Protein AF-A0A972V9A2-F1 (afdb_monomer)

Foldseek 3Di:
DQDKFKKKKKWFAWEDDPPDIDTDDPVPCRVRIDMDIDIDSALVRVLVVNQVVQVVVQGWTWIDMDTPDPDDDPRPPDNDTDTPCHPPRDPDPPPD

pLDDT: mean 82.13, std 13.36, range [35.53, 93.56]

Solvent-accessible surface area (backbone atoms only — not comparable to full-atom values): 5858 Å² total; per-residue (Å²): 129,76,63,76,40,45,32,39,39,34,38,31,48,26,48,64,60,89,95,44,76,50,71,54,80,62,80,95,38,68,88,74,37,55,69,44,82,43,77,26,60,45,71,66,58,41,51,53,53,51,47,53,51,42,63,71,65,21,51,29,21,34,48,47,79,42,75,70,50,98,59,87,60,89,90,59,89,69,79,73,90,41,75,40,39,61,90,64,52,48,78,75,77,71,87,123

Radius of gyration: 14.28 Å; Cα contacts (8 Å, |Δi|>4): 157; chains: 1; bounding box: 32×30×45 Å

Structure (mmCIF, N/CA/C/O backbone):
data_AF-A0A972V9A2-F1
#
_entry.id   AF-A0A972V9A2-F1
#
loop_
_atom_site.group_PDB
_atom_site.id
_atom_site.type_symbol
_atom_site.label_atom_id
_atom_site.label_alt_id
_atom_site.label_comp_id
_atom_site.label_asym_id
_atom_site.label_entity_id
_atom_site.label_seq_id
_atom_site.pdbx_PDB_ins_code
_atom_site.Cartn_x
_atom_site.Cartn_y
_atom_site.Cartn_z
_atom_site.occupancy
_atom_site.B_iso_or_equiv
_atom_site.auth_seq_id
_atom_site.auth_comp_id
_atom_site.auth_asym_id
_atom_site.auth_atom_id
_atom_site.pdbx_PDB_model_num
ATOM 1 N N . MET A 1 1 ? -13.793 9.189 21.486 1.00 50.34 1 MET A N 1
ATOM 2 C CA . MET A 1 1 ? -13.608 9.710 20.114 1.00 50.34 1 MET A CA 1
ATOM 3 C C . MET A 1 1 ? -12.298 9.155 19.580 1.00 50.34 1 MET A C 1
ATOM 5 O O . MET A 1 1 ? -11.309 9.264 20.301 1.00 50.34 1 MET A O 1
ATOM 9 N N . PRO A 1 2 ? -12.273 8.490 18.414 1.00 63.81 2 PRO A N 1
ATOM 10 C CA . PRO A 1 2 ? -11.020 8.003 17.853 1.00 63.81 2 PRO A CA 1
ATOM 11 C C . PRO A 1 2 ? -10.133 9.207 17.510 1.00 63.81 2 PRO A C 1
ATOM 13 O O . PRO A 1 2 ? -10.585 10.169 16.894 1.00 63.81 2 PRO A O 1
ATOM 16 N N . THR A 1 3 ? -8.896 9.200 17.999 1.00 76.44 3 THR A N 1
ATOM 17 C CA . THR A 1 3 ? -7.945 10.290 17.764 1.00 76.44 3 THR A CA 1
ATOM 18 C C . THR A 1 3 ? -7.360 10.132 16.367 1.00 76.44 3 THR A C 1
ATOM 20 O O . THR A 1 3 ? -6.872 9.050 16.047 1.00 76.44 3 THR A O 1
ATOM 23 N N . LEU A 1 4 ? -7.381 11.195 15.563 1.00 83.56 4 LEU A N 1
ATOM 24 C CA . LEU A 1 4 ? -6.668 11.231 14.286 1.00 83.56 4 LEU A CA 1
ATOM 25 C C . LEU A 1 4 ? -5.170 11.001 14.509 1.00 83.56 4 LEU A C 1
ATOM 27 O O . LEU A 1 4 ? -4.592 11.468 15.498 1.00 83.56 4 LEU A O 1
ATOM 31 N N . LYS A 1 5 ? -4.578 10.226 13.604 1.00 86.62 5 LYS A N 1
ATOM 32 C CA . LYS A 1 5 ? -3.165 9.857 13.595 1.00 86.62 5 LYS A CA 1
ATOM 33 C C . LYS A 1 5 ? -2.560 10.169 12.242 1.00 86.62 5 LYS A C 1
ATOM 35 O O . LYS A 1 5 ? -3.230 10.001 11.223 1.00 86.62 5 LYS A O 1
ATOM 40 N N . HIS A 1 6 ? -1.299 10.582 12.253 1.00 90.00 6 HIS A N 1
ATOM 41 C CA . HIS A 1 6 ? -0.576 10.965 11.046 1.00 90.00 6 HIS A CA 1
ATOM 42 C C . HIS A 1 6 ? 0.329 9.827 10.580 1.00 90.00 6 HIS A C 1
ATOM 44 O O . HIS A 1 6 ? 1.103 9.244 11.350 1.00 90.00 6 HIS A O 1
ATOM 50 N N . PHE A 1 7 ? 0.242 9.536 9.291 1.00 90.25 7 PHE A N 1
ATOM 51 C CA . PHE A 1 7 ? 1.005 8.506 8.614 1.00 90.25 7 PHE A CA 1
ATOM 52 C C . PHE A 1 7 ? 1.642 9.059 7.341 1.00 90.25 7 PHE A C 1
ATOM 54 O O . PHE A 1 7 ? 1.196 10.047 6.761 1.00 90.25 7 PHE A O 1
ATOM 61 N N . GLU A 1 8 ? 2.692 8.390 6.898 1.00 92.06 8 GLU A N 1
ATOM 62 C CA . GLU A 1 8 ? 3.306 8.565 5.591 1.00 92.06 8 GLU A CA 1
ATOM 63 C C . GLU A 1 8 ? 3.273 7.211 4.882 1.00 92.06 8 GLU A C 1
ATOM 65 O O . GLU A 1 8 ? 3.721 6.203 5.435 1.00 92.06 8 GLU A O 1
ATOM 70 N N . ALA A 1 9 ? 2.707 7.192 3.679 1.00 92.19 9 ALA A N 1
ATOM 71 C CA . ALA A 1 9 ? 2.716 6.054 2.777 1.00 92.19 9 ALA A CA 1
ATOM 72 C C . ALA A 1 9 ? 3.755 6.287 1.685 1.00 92.19 9 ALA A C 1
ATOM 74 O O . ALA A 1 9 ? 3.784 7.362 1.094 1.00 92.19 9 ALA A O 1
ATOM 75 N N . ALA A 1 10 ? 4.580 5.285 1.409 1.00 92.75 10 ALA A N 1
ATOM 76 C CA . ALA A 1 10 ? 5.558 5.282 0.330 1.00 92.75 10 ALA A CA 1
ATOM 77 C C . ALA A 1 10 ? 5.291 4.086 -0.587 1.00 92.75 10 ALA A C 1
ATOM 79 O O . ALA A 1 10 ? 5.201 2.960 -0.101 1.00 92.75 10 ALA A O 1
ATOM 80 N N . LEU A 1 11 ? 5.159 4.320 -1.891 1.00 93.44 11 LEU A N 1
ATOM 81 C CA . LEU A 1 11 ? 4.948 3.261 -2.878 1.00 93.44 11 LEU A CA 1
ATOM 82 C C . LEU A 1 11 ? 6.284 2.879 -3.509 1.00 93.44 11 LEU A C 1
ATOM 84 O O . LEU A 1 11 ? 6.877 3.666 -4.241 1.00 93.44 11 LEU A O 1
ATOM 88 N N . TYR A 1 12 ? 6.751 1.671 -3.225 1.00 92.25 12 TYR A N 1
ATOM 89 C CA . TYR A 1 12 ? 7.921 1.093 -3.877 1.00 92.25 12 TYR A CA 1
ATOM 90 C C . TYR A 1 12 ? 7.482 0.249 -5.071 1.00 92.25 12 TYR A C 1
ATOM 92 O O . TYR A 1 12 ? 6.485 -0.467 -4.946 1.00 92.25 12 TYR A O 1
ATOM 100 N N . PRO A 1 13 ? 8.199 0.282 -6.205 1.00 92.12 13 PRO A N 1
ATOM 101 C CA . PRO A 1 13 ? 7.928 -0.623 -7.313 1.00 92.12 13 PRO A CA 1
ATOM 102 C C . PRO A 1 13 ? 7.968 -2.075 -6.836 1.00 92.12 13 PRO A C 1
ATOM 104 O O . PRO A 1 13 ? 8.860 -2.469 -6.078 1.00 92.12 13 PRO A O 1
ATOM 107 N N . ALA A 1 14 ? 6.988 -2.870 -7.254 1.00 92.81 14 ALA A N 1
ATOM 108 C CA . ALA A 1 14 ? 6.920 -4.274 -6.878 1.00 92.81 14 ALA A CA 1
ATOM 109 C C . ALA A 1 14 ? 6.445 -5.138 -8.040 1.00 92.81 14 ALA A C 1
ATOM 111 O O . ALA A 1 14 ? 5.533 -4.754 -8.754 1.00 92.81 14 ALA A O 1
ATOM 112 N N . ALA A 1 15 ? 7.011 -6.326 -8.204 1.00 90.06 15 ALA A N 1
ATOM 113 C CA . ALA A 1 15 ? 6.617 -7.269 -9.245 1.00 90.06 15 ALA A CA 1
ATOM 114 C C . ALA A 1 15 ? 6.281 -8.627 -8.630 1.00 90.06 15 ALA A C 1
ATOM 116 O O . ALA A 1 15 ? 6.950 -9.075 -7.697 1.00 90.06 15 ALA A O 1
ATOM 117 N N . ARG A 1 16 ? 5.257 -9.302 -9.162 1.00 88.38 16 ARG A N 1
ATOM 118 C CA . ARG A 1 16 ? 4.950 -10.689 -8.801 1.00 88.38 16 ARG A CA 1
ATOM 119 C C . ARG A 1 16 ? 5.580 -11.638 -9.817 1.00 88.38 16 ARG A C 1
ATOM 121 O O . ARG A 1 16 ? 5.356 -1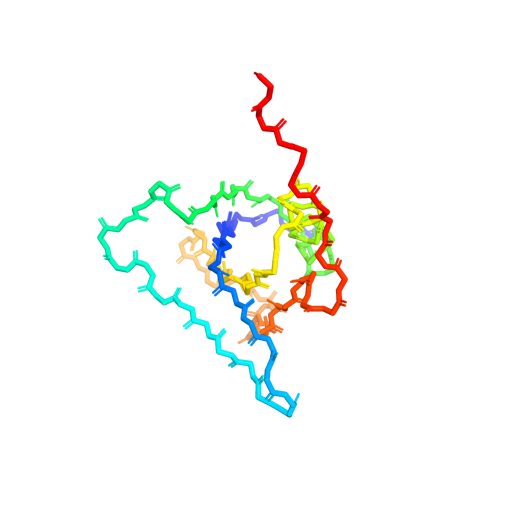1.507 -11.015 1.00 88.38 16 ARG A O 1
ATOM 128 N N . SER A 1 17 ? 6.327 -12.618 -9.321 1.00 87.19 17 SER A N 1
ATOM 129 C CA . SER A 1 17 ? 6.877 -13.724 -10.104 1.00 87.19 17 SER A CA 1
ATOM 130 C C . SER A 1 17 ? 6.441 -15.039 -9.462 1.00 87.19 17 SER A C 1
ATOM 132 O O . SER A 1 17 ? 6.985 -15.473 -8.443 1.00 87.19 17 SER A O 1
ATOM 134 N N . GLY A 1 18 ? 5.382 -15.640 -10.011 1.00 85.62 18 GLY A N 1
ATOM 135 C CA . GLY A 1 18 ? 4.736 -16.810 -9.417 1.00 85.62 18 GLY A CA 1
ATOM 136 C C . GLY A 1 18 ? 4.238 -16.527 -7.994 1.00 85.62 18 GLY A C 1
ATOM 137 O O . GLY A 1 18 ? 3.413 -15.640 -7.786 1.00 85.62 18 GLY A O 1
ATOM 138 N N . ALA A 1 19 ? 4.752 -17.278 -7.017 1.00 86.88 19 ALA A N 1
ATOM 139 C CA . ALA A 1 19 ? 4.398 -17.142 -5.600 1.00 86.88 19 ALA A CA 1
ATOM 140 C C . ALA A 1 19 ? 5.169 -16.030 -4.859 1.00 86.88 19 ALA A C 1
ATOM 142 O O . ALA A 1 19 ? 4.901 -15.782 -3.685 1.00 86.88 19 ALA A O 1
ATOM 143 N N . PHE A 1 20 ? 6.128 -15.372 -5.514 1.00 87.69 20 PHE A N 1
ATOM 144 C CA . PHE A 1 20 ? 7.007 -14.390 -4.883 1.00 87.69 20 PHE A CA 1
ATOM 145 C C . PHE A 1 20 ? 6.650 -12.967 -5.306 1.00 87.69 20 PHE A C 1
ATOM 147 O O . PHE A 1 20 ? 6.280 -12.723 -6.456 1.00 87.69 20 PHE A O 1
ATOM 154 N N . VAL A 1 21 ? 6.804 -12.020 -4.380 1.00 89.56 21 VAL A N 1
ATOM 155 C CA . VAL A 1 21 ? 6.740 -10.584 -4.665 1.00 89.56 21 VAL A CA 1
ATOM 156 C C . VAL A 1 21 ? 8.121 -9.988 -4.430 1.00 89.56 21 VAL A C 1
ATOM 158 O O . VAL A 1 21 ? 8.669 -10.085 -3.333 1.00 89.56 21 VAL A O 1
ATOM 161 N N . THR A 1 22 ? 8.687 -9.383 -5.466 1.00 90.38 22 THR A N 1
ATOM 162 C CA . THR A 1 22 ? 9.946 -8.641 -5.394 1.00 90.38 22 THR A CA 1
ATOM 163 C C . THR A 1 22 ? 9.624 -7.166 -5.245 1.00 90.38 22 THR A C 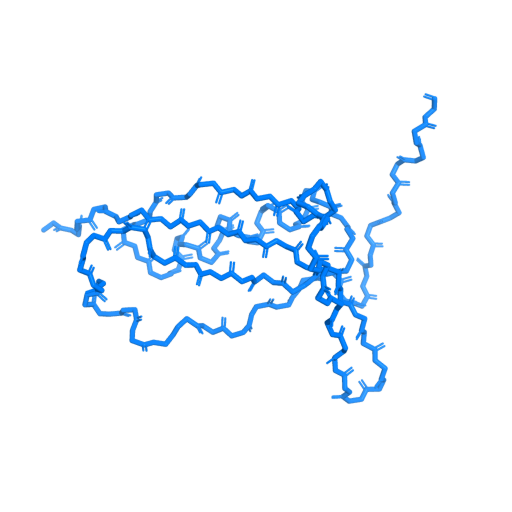1
ATOM 165 O O . THR A 1 22 ? 8.820 -6.640 -6.007 1.00 90.38 22 THR A O 1
ATOM 168 N N . VAL A 1 23 ? 10.248 -6.503 -4.274 1.00 91.69 23 VAL A N 1
ATOM 169 C CA . VAL A 1 23 ? 10.120 -5.059 -4.053 1.00 91.69 23 VAL A CA 1
ATOM 170 C C . VAL A 1 23 ? 11.459 -4.410 -4.359 1.00 91.69 23 VAL A C 1
ATOM 172 O O . VAL A 1 23 ? 12.487 -4.827 -3.822 1.00 91.69 23 VAL A O 1
ATOM 175 N N . GLU A 1 24 ? 11.458 -3.391 -5.211 1.00 89.62 24 GLU A N 1
ATOM 176 C CA . GLU A 1 24 ? 12.661 -2.622 -5.508 1.00 89.62 24 GLU A CA 1
ATOM 177 C C . GLU A 1 24 ? 12.852 -1.517 -4.472 1.00 89.62 24 GLU A C 1
ATOM 179 O O . GLU A 1 24 ? 12.058 -0.584 -4.358 1.00 89.62 24 GLU A O 1
ATOM 184 N N . LEU A 1 25 ? 13.945 -1.602 -3.714 1.00 85.12 25 LEU A N 1
ATOM 185 C CA . LEU A 1 25 ? 14.328 -0.566 -2.763 1.00 85.12 25 LEU A CA 1
ATOM 186 C C . LEU A 1 25 ? 15.093 0.539 -3.497 1.00 85.12 25 LEU A C 1
ATOM 188 O O . LEU A 1 25 ? 16.296 0.436 -3.729 1.00 85.12 25 LEU A O 1
ATOM 192 N N . CYS A 1 26 ? 14.397 1.619 -3.852 1.00 82.62 26 CYS A N 1
ATOM 193 C CA . CYS A 1 26 ? 14.968 2.783 -4.539 1.00 82.62 26 CYS A CA 1
ATOM 194 C C . CYS A 1 26 ? 15.794 3.683 -3.590 1.00 82.62 26 CYS A C 1
ATOM 196 O O . CYS A 1 26 ? 15.497 4.867 -3.399 1.00 82.62 26 CYS A O 1
ATOM 198 N N . ILE A 1 27 ? 16.827 3.125 -2.952 1.00 79.56 27 ILE A N 1
ATOM 199 C CA . ILE A 1 27 ? 17.690 3.844 -2.004 1.00 79.56 27 ILE A CA 1
ATOM 200 C C . ILE A 1 27 ? 18.376 5.016 -2.724 1.00 79.56 27 ILE A C 1
ATOM 202 O O . ILE A 1 27 ? 19.019 4.838 -3.754 1.00 79.56 27 ILE A O 1
ATOM 206 N N . GLY A 1 28 ? 18.226 6.230 -2.184 1.00 79.75 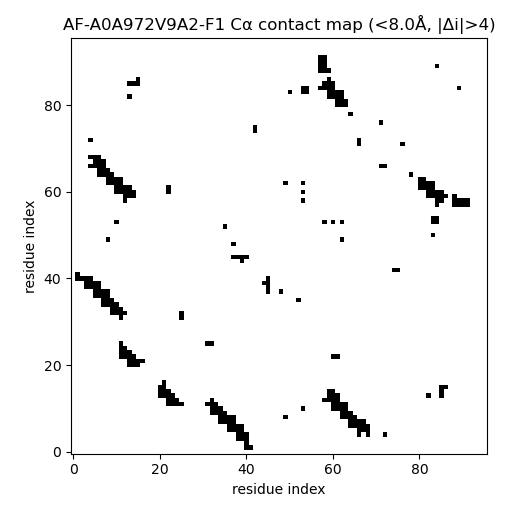28 GLY A N 1
ATOM 207 C CA . GLY A 1 28 ? 18.801 7.450 -2.766 1.00 79.75 28 GLY A CA 1
ATOM 208 C C . GLY A 1 28 ? 18.037 8.024 -3.966 1.00 79.75 28 GLY A C 1
ATOM 209 O O . GLY A 1 28 ? 18.490 9.008 -4.541 1.00 79.75 28 GLY A O 1
ATOM 210 N N . GLN A 1 29 ? 16.878 7.462 -4.332 1.00 82.94 29 GLN A N 1
ATOM 211 C CA . GLN A 1 29 ? 16.036 7.942 -5.437 1.00 82.94 29 GLN A CA 1
ATOM 212 C C . GLN A 1 29 ? 14.628 8.302 -4.926 1.00 82.94 29 GLN A C 1
ATOM 214 O O . GLN A 1 29 ? 13.666 7.588 -5.214 1.00 82.94 29 GLN A O 1
ATOM 219 N N . PRO A 1 30 ? 14.480 9.394 -4.146 1.00 76.94 30 PRO A N 1
ATOM 220 C CA . PRO A 1 30 ? 13.199 9.763 -3.540 1.00 76.94 30 PRO A CA 1
ATOM 221 C C . PRO A 1 30 ? 12.114 10.088 -4.575 1.00 76.94 30 PRO A C 1
ATOM 223 O O . PRO A 1 30 ? 10.942 9.884 -4.292 1.00 76.94 30 PRO A O 1
ATOM 226 N N . GLU A 1 31 ? 12.496 10.538 -5.771 1.00 81.25 31 GLU A N 1
ATOM 227 C CA . GLU A 1 31 ? 11.569 10.875 -6.860 1.00 81.25 31 GLU A CA 1
ATOM 228 C C . GLU A 1 31 ? 10.868 9.648 -7.456 1.00 81.25 31 GLU A C 1
ATOM 230 O O . GLU A 1 31 ? 9.755 9.759 -7.960 1.00 81.25 31 GLU A O 1
ATOM 235 N N . LYS A 1 32 ? 11.488 8.464 -7.363 1.00 80.69 32 LYS A N 1
ATOM 236 C CA . LYS A 1 32 ? 10.901 7.204 -7.845 1.00 80.69 32 LYS A CA 1
ATOM 237 C C . LYS A 1 32 ? 9.949 6.549 -6.851 1.00 80.69 32 LYS A C 1
ATOM 239 O O . LYS A 1 32 ? 9.340 5.537 -7.177 1.00 80.69 32 LYS A O 1
ATOM 244 N N . VAL A 1 33 ? 9.853 7.091 -5.639 1.00 88.38 33 VAL A N 1
ATOM 245 C CA . VAL A 1 33 ? 9.027 6.544 -4.565 1.00 88.38 33 VAL A CA 1
ATOM 246 C C . VAL A 1 33 ? 7.939 7.568 -4.266 1.00 88.38 33 VAL A C 1
ATOM 248 O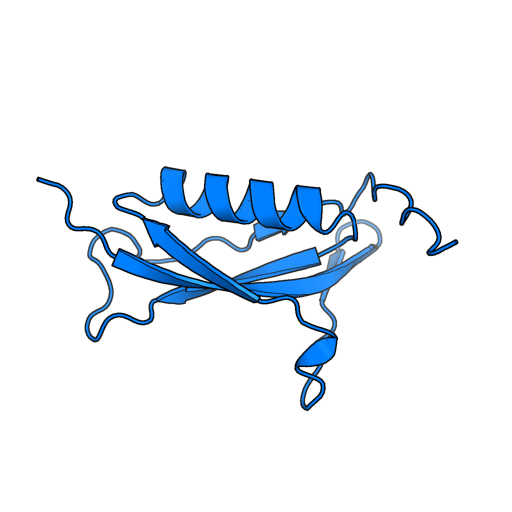 O . VAL A 1 33 ? 8.172 8.468 -3.456 1.00 88.38 33 VAL A O 1
ATOM 251 N N . PRO A 1 34 ? 6.759 7.475 -4.905 1.00 91.62 34 PRO A N 1
ATOM 252 C CA . PRO A 1 34 ? 5.629 8.329 -4.582 1.00 91.62 34 PRO A CA 1
ATOM 253 C C . PRO A 1 34 ? 5.302 8.249 -3.094 1.00 91.62 34 PRO A C 1
ATOM 255 O O . PRO A 1 34 ? 5.215 7.158 -2.522 1.00 91.62 34 PRO A O 1
ATOM 258 N N . ARG A 1 35 ? 5.099 9.410 -2.467 1.00 92.75 35 ARG A N 1
ATOM 259 C CA . ARG A 1 35 ? 4.763 9.509 -1.046 1.00 92.75 35 ARG A CA 1
ATOM 260 C C . ARG A 1 35 ? 3.486 10.290 -0.829 1.00 92.75 35 ARG A C 1
ATOM 262 O O . ARG A 1 35 ? 3.255 11.300 -1.488 1.00 92.75 35 ARG A O 1
ATOM 269 N N . LEU A 1 36 ? 2.707 9.857 0.151 1.00 93.31 36 LEU A N 1
ATOM 270 C CA . LEU A 1 36 ? 1.485 10.524 0.569 1.00 93.31 36 LEU A CA 1
ATOM 271 C C . LEU A 1 36 ? 1.454 10.647 2.091 1.00 93.31 36 LEU A C 1
ATOM 273 O O . LEU A 1 36 ? 1.673 9.671 2.806 1.00 93.31 36 LEU A O 1
ATOM 277 N N . LYS A 1 37 ? 1.159 11.849 2.589 1.00 93.56 37 LYS A N 1
ATOM 278 C CA . LYS A 1 37 ? 0.828 12.064 4.001 1.00 93.56 37 LYS A CA 1
ATOM 279 C C . LYS A 1 37 ? -0.654 11.776 4.200 1.00 93.56 37 LYS A C 1
ATOM 281 O O . LYS A 1 37 ? -1.477 12.282 3.445 1.00 93.56 37 LYS A O 1
ATOM 286 N N . ILE A 1 38 ? -0.969 10.963 5.198 1.00 92.25 38 ILE A N 1
ATOM 287 C CA . ILE A 1 38 ? -2.310 10.446 5.450 1.00 92.25 38 ILE A CA 1
ATOM 288 C C . ILE A 1 38 ? -2.692 10.741 6.893 1.00 92.25 38 ILE A C 1
ATOM 290 O O . ILE A 1 38 ? -1.905 10.516 7.811 1.00 92.25 38 ILE A O 1
ATOM 294 N N . GLU A 1 39 ? -3.927 11.183 7.091 1.00 91.81 39 GLU A N 1
ATOM 295 C CA . GLU A 1 39 ? -4.543 11.264 8.407 1.00 91.81 39 GLU A CA 1
ATOM 296 C C . GLU A 1 39 ? -5.639 10.208 8.510 1.00 91.81 39 GLU A C 1
ATOM 298 O O . GLU A 1 39 ? -6.541 10.132 7.673 1.00 91.81 39 GLU A O 1
ATOM 303 N N . ALA A 1 40 ? -5.552 9.354 9.526 1.00 88.19 40 ALA A N 1
ATOM 304 C CA . ALA A 1 40 ? -6.508 8.273 9.717 1.00 88.19 40 ALA A CA 1
ATOM 305 C C . ALA A 1 40 ? -6.831 8.073 11.196 1.00 88.19 40 ALA A C 1
ATOM 307 O O . ALA A 1 40 ? -5.958 8.099 12.062 1.00 88.19 40 ALA A O 1
ATOM 308 N N . ALA A 1 41 ? -8.111 7.847 11.485 1.00 86.38 41 ALA A N 1
ATOM 309 C CA . ALA A 1 41 ? -8.596 7.527 12.826 1.00 86.38 41 ALA A CA 1
ATOM 310 C C . ALA A 1 41 ? -8.636 6.006 13.090 1.00 86.38 41 ALA A C 1
ATOM 312 O O . ALA A 1 41 ? -8.695 5.575 14.241 1.00 86.38 41 ALA A O 1
ATOM 313 N N . THR A 1 42 ? -8.614 5.188 12.030 1.00 86.25 42 THR A N 1
ATOM 314 C CA . THR A 1 42 ? -8.698 3.720 12.074 1.00 86.25 42 THR A CA 1
ATOM 315 C C . THR A 1 42 ? -7.765 3.084 11.042 1.00 86.25 42 THR A C 1
ATOM 317 O O . THR A 1 42 ? -7.381 3.725 10.064 1.00 86.25 42 THR A O 1
ATOM 320 N N . LEU A 1 43 ? -7.413 1.807 11.243 1.00 85.44 43 LEU A N 1
ATOM 321 C CA . LEU A 1 43 ? -6.598 1.049 10.287 1.00 85.44 43 LEU A CA 1
ATOM 322 C C . LEU A 1 43 ? -7.293 0.907 8.926 1.00 85.44 43 LEU A C 1
ATOM 324 O O . LEU A 1 43 ? -6.643 1.081 7.905 1.00 85.44 43 LEU A O 1
ATOM 328 N N . GLY A 1 44 ? -8.606 0.651 8.911 1.00 87.56 44 GLY A N 1
ATOM 329 C CA . GLY A 1 44 ? -9.380 0.554 7.667 1.00 87.56 44 GLY A CA 1
ATOM 330 C C . GLY A 1 44 ? -9.299 1.837 6.841 1.00 87.56 44 GLY A C 1
ATOM 331 O O . GLY A 1 44 ? -8.888 1.795 5.689 1.00 87.56 44 GLY A O 1
ATOM 332 N N . GLY A 1 45 ? -9.537 2.994 7.470 1.00 88.44 45 GLY A N 1
ATOM 333 C CA . GLY A 1 45 ? -9.441 4.285 6.782 1.00 88.44 45 GLY A CA 1
ATOM 334 C C . GLY A 1 45 ? -8.025 4.638 6.311 1.00 88.44 45 GLY A C 1
ATOM 335 O O . GLY A 1 45 ? -7.877 5.365 5.332 1.00 88.44 45 GLY A O 1
ATOM 336 N N . LEU A 1 46 ? -6.983 4.123 6.977 1.00 89.88 46 LEU A N 1
ATOM 337 C CA . LEU A 1 46 ? -5.605 4.226 6.490 1.00 89.88 46 LEU A CA 1
ATOM 338 C C . LEU A 1 46 ? -5.422 3.381 5.222 1.00 89.88 46 LEU A C 1
ATOM 340 O O . LEU A 1 46 ? -4.944 3.894 4.216 1.00 89.88 46 LEU A O 1
ATOM 344 N N . VAL A 1 47 ? -5.825 2.109 5.256 1.00 90.69 47 VAL A N 1
ATOM 345 C CA . VAL A 1 47 ? -5.690 1.183 4.120 1.00 90.69 47 VAL A CA 1
ATOM 346 C C . VAL A 1 47 ? -6.475 1.677 2.902 1.00 90.69 47 VAL A C 1
ATOM 348 O O . VAL A 1 47 ? -5.932 1.655 1.801 1.00 90.69 47 VAL A O 1
ATOM 351 N N . ASP A 1 48 ? -7.689 2.198 3.082 1.00 92.38 48 ASP A N 1
ATOM 352 C CA . ASP A 1 48 ? -8.514 2.716 1.981 1.00 92.38 48 ASP A CA 1
ATOM 353 C C . ASP A 1 48 ? -7.867 3.923 1.277 1.00 92.38 48 ASP A C 1
ATOM 355 O O . ASP A 1 48 ? -7.867 4.014 0.044 1.00 92.38 48 ASP A O 1
ATOM 359 N N . GLN A 1 49 ? -7.249 4.831 2.041 1.00 93.12 49 GLN A N 1
ATOM 360 C CA . GLN A 1 49 ? -6.523 5.976 1.478 1.00 93.12 49 GLN A CA 1
ATOM 361 C C . GLN A 1 49 ? -5.261 5.537 0.727 1.00 93.12 49 GLN A C 1
ATOM 363 O O . GLN A 1 49 ? -4.973 6.044 -0.357 1.00 93.12 49 GLN A O 1
ATOM 368 N N . VAL A 1 50 ? -4.531 4.556 1.263 1.00 92.88 50 VAL A N 1
ATOM 369 C CA . VAL A 1 50 ? -3.340 3.986 0.612 1.00 92.88 50 VAL A CA 1
ATOM 370 C C . VAL A 1 50 ? -3.716 3.245 -0.667 1.00 92.88 50 VAL A C 1
ATOM 372 O O . VAL A 1 50 ? -3.029 3.383 -1.676 1.00 92.88 50 VAL A O 1
ATOM 375 N N . LYS A 1 51 ? -4.822 2.498 -0.652 1.00 92.00 51 LYS A N 1
ATOM 376 C CA . LYS A 1 51 ? -5.362 1.825 -1.833 1.00 92.00 51 LYS A CA 1
ATOM 377 C C . LYS A 1 51 ? -5.725 2.835 -2.916 1.00 92.00 51 LYS A C 1
ATOM 379 O O . LYS A 1 51 ? -5.275 2.686 -4.045 1.00 92.00 51 LYS A O 1
ATOM 384 N N . THR A 1 52 ? -6.453 3.894 -2.562 1.00 93.06 52 THR A N 1
ATOM 385 C CA . THR A 1 52 ? -6.798 4.979 -3.498 1.00 93.06 52 THR A CA 1
ATOM 386 C C . THR A 1 52 ? -5.540 5.614 -4.100 1.00 93.06 52 THR A C 1
ATOM 388 O O . THR A 1 52 ? -5.471 5.850 -5.306 1.00 93.06 52 THR A O 1
ATOM 391 N N . PHE A 1 53 ? -4.509 5.839 -3.280 1.00 93.44 53 PHE A N 1
ATOM 392 C CA . PHE A 1 53 ? -3.224 6.365 -3.735 1.00 93.44 53 PHE A CA 1
ATOM 393 C C . PHE A 1 53 ? -2.509 5.419 -4.711 1.00 93.44 53 PHE A C 1
ATOM 395 O O . PHE A 1 53 ? -2.037 5.854 -5.762 1.00 93.44 53 PHE A O 1
ATOM 402 N N . ALA A 1 54 ? -2.470 4.122 -4.406 1.00 91.69 54 ALA A N 1
ATOM 403 C CA . ALA A 1 54 ? -1.862 3.119 -5.272 1.00 91.69 54 ALA A CA 1
ATOM 404 C C . ALA A 1 54 ? -2.639 2.919 -6.585 1.00 91.69 54 ALA A C 1
ATOM 406 O O . ALA A 1 54 ? -2.036 2.785 -7.649 1.00 91.69 54 ALA A O 1
ATOM 407 N N . GLU A 1 55 ? -3.971 2.942 -6.550 1.00 90.19 55 GLU A N 1
ATOM 408 C CA . GLU A 1 55 ? -4.818 2.863 -7.747 1.00 90.19 55 GLU A CA 1
ATOM 409 C C . GLU A 1 55 ? -4.644 4.078 -8.668 1.00 90.19 55 GLU A C 1
ATOM 411 O O . GLU A 1 55 ? -4.683 3.929 -9.893 1.00 90.19 55 GLU A O 1
ATOM 416 N N . ALA A 1 56 ? -4.429 5.266 -8.091 1.00 89.88 56 ALA A N 1
ATOM 417 C CA . ALA A 1 56 ? -4.098 6.478 -8.837 1.00 89.88 56 ALA A CA 1
ATOM 418 C C . ALA A 1 56 ? -2.685 6.415 -9.439 1.00 89.88 56 ALA A C 1
ATOM 420 O O . ALA A 1 56 ? -2.483 6.868 -10.563 1.00 89.88 56 ALA A O 1
ATOM 421 N N . HIS A 1 57 ? -1.725 5.816 -8.725 1.00 89.06 57 HIS A N 1
ATOM 422 C CA . HIS A 1 57 ? -0.376 5.570 -9.240 1.00 89.06 57 HIS A CA 1
ATOM 423 C C . HIS A 1 57 ? -0.375 4.587 -10.424 1.00 89.06 57 HIS A C 1
ATOM 425 O O . HIS A 1 57 ? 0.418 4.726 -11.352 1.00 89.06 57 HIS A O 1
ATOM 431 N N . GLY A 1 58 ? -1.265 3.589 -10.408 1.00 85.69 58 GLY A N 1
ATOM 432 C CA . GLY A 1 58 ? -1.523 2.677 -11.527 1.00 85.69 58 GLY A CA 1
ATOM 433 C C . GLY A 1 58 ? -0.439 1.626 -11.796 1.00 85.69 58 GLY A C 1
ATOM 434 O O . GLY A 1 58 ? -0.733 0.615 -12.433 1.00 85.69 58 GLY A O 1
ATOM 435 N N . GLN A 1 59 ? 0.780 1.807 -11.279 1.00 88.75 59 GLN A N 1
ATOM 436 C CA . GLN A 1 59 ? 1.864 0.834 -11.417 1.00 88.75 59 GLN A CA 1
ATOM 437 C C . GLN A 1 59 ? 1.863 -0.211 -10.286 1.00 88.75 59 GLN A C 1
ATOM 439 O O . GLN A 1 59 ? 1.384 0.082 -9.180 1.00 88.75 59 GLN A O 1
ATOM 444 N N . PRO A 1 60 ? 2.426 -1.409 -10.535 1.00 91.25 60 PRO A N 1
ATOM 445 C CA . PRO A 1 60 ? 2.653 -2.434 -9.523 1.00 91.25 60 PRO A CA 1
ATOM 446 C C . PRO A 1 60 ? 3.512 -1.899 -8.375 1.00 91.25 60 PRO A C 1
ATOM 448 O O . PRO A 1 60 ? 4.629 -1.420 -8.594 1.00 91.25 60 PRO A O 1
ATOM 451 N N . CYS A 1 61 ? 2.996 -1.943 -7.148 1.00 92.88 61 CYS A N 1
ATOM 452 C CA . CYS A 1 61 ? 3.699 -1.353 -6.015 1.00 92.88 61 CYS A CA 1
ATOM 453 C C . CYS A 1 61 ? 3.430 -2.050 -4.679 1.00 92.88 61 CYS A C 1
ATOM 455 O O . CYS A 1 61 ? 2.370 -2.631 -4.441 1.00 92.88 61 CYS A O 1
ATOM 457 N N . ALA A 1 62 ? 4.418 -1.957 -3.795 1.00 93.38 62 ALA A N 1
ATOM 458 C CA . ALA A 1 62 ? 4.320 -2.271 -2.381 1.00 93.38 62 ALA A CA 1
ATOM 459 C C . ALA A 1 62 ? 4.220 -0.961 -1.595 1.00 93.38 62 ALA A C 1
ATOM 461 O O . ALA A 1 62 ? 5.057 -0.070 -1.751 1.00 93.38 62 ALA A O 1
ATOM 462 N N . ALA A 1 63 ? 3.203 -0.836 -0.749 1.00 92.94 63 ALA A N 1
ATOM 463 C CA . ALA A 1 63 ? 3.034 0.325 0.105 1.00 92.94 63 ALA A CA 1
ATOM 464 C C . ALA A 1 63 ? 3.704 0.094 1.460 1.00 92.94 63 ALA A C 1
ATOM 466 O O . ALA A 1 63 ? 3.350 -0.816 2.209 1.00 92.94 63 ALA A O 1
ATOM 467 N N . TRP A 1 64 ? 4.644 0.968 1.796 1.00 90.44 64 TRP A N 1
ATOM 468 C CA . TRP A 1 64 ? 5.239 1.060 3.119 1.00 90.44 64 TRP A CA 1
ATOM 469 C C . TRP A 1 64 ? 4.590 2.175 3.911 1.00 90.44 64 TRP A C 1
ATOM 471 O O . TRP A 1 64 ? 4.536 3.320 3.465 1.00 90.44 64 TRP A O 1
ATOM 481 N N . LEU A 1 65 ? 4.120 1.831 5.106 1.00 89.50 65 LEU A N 1
ATOM 482 C CA . LEU A 1 65 ? 3.425 2.750 5.989 1.00 89.50 65 LEU A CA 1
ATOM 483 C C . LEU A 1 65 ? 4.267 3.048 7.219 1.00 89.50 65 LEU A C 1
ATOM 485 O O . LEU A 1 65 ? 4.733 2.148 7.916 1.00 89.50 65 LEU A O 1
ATOM 489 N N . ARG A 1 66 ? 4.414 4.336 7.514 1.00 86.88 66 ARG A N 1
ATOM 490 C CA . ARG A 1 66 ? 5.107 4.828 8.699 1.00 86.88 66 ARG A CA 1
ATOM 491 C C . ARG A 1 66 ? 4.193 5.764 9.470 1.00 86.88 66 ARG A C 1
ATOM 493 O O . ARG A 1 66 ? 3.708 6.745 8.925 1.00 86.88 66 ARG A O 1
ATOM 500 N N . CYS A 1 67 ? 4.002 5.502 10.758 1.00 87.31 67 CYS A N 1
ATOM 501 C CA . CYS A 1 67 ? 3.389 6.478 11.655 1.00 87.31 67 CYS A CA 1
ATOM 502 C C . CYS A 1 67 ? 4.388 7.608 11.937 1.00 87.31 67 CYS A C 1
ATOM 504 O O . CYS A 1 67 ? 5.528 7.339 12.327 1.00 87.31 67 CYS A O 1
ATOM 506 N N . THR A 1 68 ? 3.972 8.858 11.747 1.00 86.44 68 THR A N 1
ATOM 507 C CA . THR A 1 68 ? 4.807 10.047 11.992 1.00 86.44 68 THR A CA 1
ATOM 508 C C . THR A 1 68 ? 4.539 10.688 13.354 1.00 86.44 68 THR A C 1
ATOM 510 O O . THR A 1 68 ? 5.321 11.525 13.805 1.00 86.44 68 THR A O 1
ATOM 513 N N . ASP A 1 69 ? 3.491 10.253 14.060 1.00 83.44 69 ASP A N 1
ATOM 514 C CA . ASP A 1 69 ? 3.234 10.681 15.434 1.00 83.44 69 ASP A CA 1
ATOM 515 C C . ASP A 1 69 ? 4.335 10.227 16.408 1.00 83.44 69 ASP A C 1
ATOM 517 O O . ASP A 1 69 ? 4.893 9.135 16.299 1.00 83.44 69 ASP A O 1
ATOM 521 N N . LYS A 1 70 ? 4.578 11.038 17.449 1.00 77.00 70 LYS A N 1
ATOM 522 C CA . LYS A 1 70 ? 5.581 10.771 18.502 1.00 77.00 70 LYS A CA 1
ATOM 523 C C . LYS A 1 70 ? 5.369 9.449 19.254 1.00 77.00 70 LYS A C 1
ATOM 525 O O . LYS A 1 70 ? 6.289 8.972 19.912 1.00 77.00 70 LYS A O 1
ATOM 530 N N . ARG A 1 71 ? 4.158 8.881 19.220 1.00 72.06 71 ARG A N 1
ATOM 531 C CA . ARG A 1 71 ? 3.801 7.641 19.919 1.00 72.06 71 ARG A CA 1
ATOM 532 C C . ARG A 1 71 ? 3.070 6.705 18.970 1.00 72.06 71 ARG A C 1
ATOM 534 O O . ARG A 1 71 ? 2.092 7.116 18.350 1.00 72.06 71 ARG A O 1
ATOM 541 N N . ALA A 1 72 ? 3.497 5.443 18.947 1.00 64.88 72 ALA A N 1
ATOM 542 C CA . ALA A 1 72 ? 2.826 4.390 18.196 1.00 64.88 72 ALA A CA 1
ATOM 543 C C . ALA A 1 72 ? 1.331 4.328 18.579 1.00 64.88 72 ALA A C 1
ATOM 545 O O . ALA A 1 72 ? 1.011 4.211 19.771 1.00 64.88 72 ALA A O 1
ATOM 546 N N . PRO A 1 73 ? 0.409 4.441 17.610 1.00 65.94 73 PRO A N 1
ATOM 547 C CA . PRO A 1 73 ? -1.008 4.451 17.909 1.00 65.94 73 PRO A CA 1
ATOM 548 C C . PRO A 1 73 ? -1.465 3.073 18.396 1.00 65.94 73 PRO A C 1
ATOM 550 O O . PRO A 1 73 ? -1.199 2.041 17.778 1.00 65.94 73 PRO A O 1
ATOM 553 N N . ALA A 1 74 ? -2.156 3.051 19.539 1.00 65.31 74 ALA A N 1
ATOM 554 C CA . ALA A 1 74 ? -2.763 1.833 20.066 1.00 65.31 74 ALA A CA 1
ATOM 555 C C . ALA A 1 74 ? -3.770 1.285 19.038 1.00 65.31 74 ALA A C 1
ATOM 557 O O . ALA A 1 74 ? -4.626 2.026 18.567 1.00 65.31 74 ALA A O 1
ATOM 558 N N . GLY A 1 75 ? -3.637 0.008 18.663 1.00 65.69 75 GLY A N 1
ATOM 559 C CA . GLY A 1 75 ? -4.447 -0.624 17.608 1.00 65.69 75 GLY A CA 1
ATOM 560 C C . GLY A 1 75 ? -3.754 -0.765 16.245 1.00 65.69 75 GLY A C 1
ATOM 561 O O . GLY A 1 75 ? -4.248 -1.504 15.405 1.00 65.69 75 GLY A O 1
ATOM 562 N N . PHE A 1 76 ? -2.578 -0.157 16.048 1.00 67.44 76 PHE A N 1
ATOM 563 C CA . PHE A 1 76 ? -1.764 -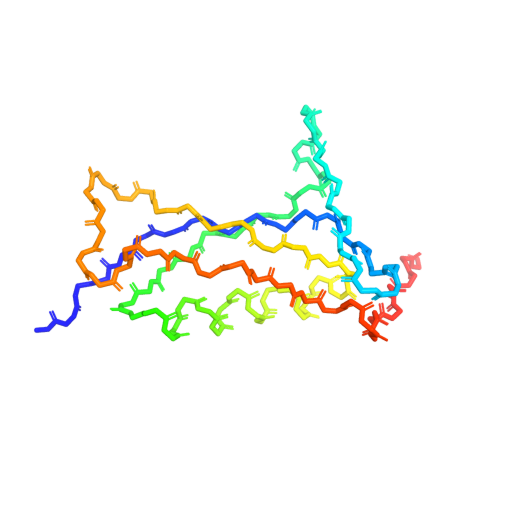0.282 14.826 1.00 67.44 76 PHE A CA 1
ATOM 564 C C . PHE A 1 76 ? -0.488 -1.110 15.076 1.00 67.44 76 PHE A C 1
ATOM 566 O O . PHE A 1 76 ? 0.600 -0.755 14.631 1.00 67.44 76 PHE A O 1
ATOM 573 N N . LYS A 1 77 ? -0.596 -2.193 15.862 1.00 60.56 77 LYS A N 1
ATOM 574 C CA . LYS A 1 77 ? 0.562 -2.978 16.343 1.00 60.56 77 LYS A CA 1
ATOM 575 C C . LYS A 1 77 ? 1.369 -3.666 15.233 1.00 60.56 77 LYS A C 1
ATOM 577 O O . LYS A 1 77 ? 2.539 -3.947 15.455 1.00 60.56 77 LYS A O 1
ATOM 582 N N . ALA A 1 78 ? 0.768 -3.915 14.074 1.00 64.88 78 ALA A N 1
ATOM 583 C CA . ALA A 1 78 ? 1.454 -4.367 12.872 1.00 64.88 78 ALA A CA 1
ATOM 584 C C . ALA A 1 78 ? 0.675 -3.828 11.670 1.00 64.88 78 ALA A C 1
ATOM 586 O O . ALA A 1 78 ? -0.481 -4.198 11.464 1.00 64.88 78 ALA A O 1
ATOM 587 N N . LEU A 1 79 ? 1.270 -2.893 10.933 1.00 70.88 79 LEU A N 1
ATOM 588 C CA . LEU A 1 79 ? 0.729 -2.491 9.639 1.00 70.88 79 LEU A CA 1
ATOM 589 C C . LEU A 1 79 ? 0.940 -3.680 8.687 1.00 70.88 79 LEU A C 1
ATOM 591 O O . LEU A 1 79 ? 2.050 -4.212 8.666 1.00 70.88 79 LEU A O 1
ATOM 595 N N . PRO A 1 80 ? -0.099 -4.151 7.979 1.00 75.75 80 PRO A N 1
ATOM 596 C CA . PRO A 1 80 ? 0.052 -5.265 7.052 1.00 75.75 80 PRO A CA 1
ATOM 597 C C . PRO A 1 80 ? 0.974 -4.880 5.891 1.00 75.75 80 PRO A C 1
ATOM 599 O O . PRO A 1 80 ? 1.044 -3.706 5.519 1.00 75.75 80 PRO A O 1
ATOM 602 N N . ASP A 1 81 ? 1.625 -5.874 5.288 1.00 82.56 81 ASP A N 1
ATOM 603 C CA . ASP A 1 81 ? 2.271 -5.691 3.992 1.00 82.56 81 ASP A CA 1
ATOM 604 C C . ASP A 1 81 ? 1.185 -5.492 2.933 1.00 82.56 81 ASP A C 1
ATOM 606 O O . ASP A 1 81 ? 0.324 -6.350 2.716 1.00 82.56 81 ASP A O 1
ATOM 610 N N . LEU A 1 82 ? 1.190 -4.320 2.306 1.00 90.56 82 LEU A N 1
ATOM 611 C CA . LEU A 1 82 ? 0.175 -3.919 1.345 1.00 90.56 82 LEU A CA 1
ATOM 612 C C . LEU A 1 82 ? 0.777 -3.921 -0.056 1.00 90.56 82 LEU A C 1
ATOM 614 O O . LEU A 1 82 ? 1.710 -3.172 -0.338 1.00 90.56 82 LEU A O 1
ATOM 618 N N . TYR A 1 83 ? 0.208 -4.732 -0.942 1.00 91.25 83 TYR A N 1
ATOM 619 C CA . TYR A 1 83 ? 0.609 -4.814 -2.341 1.00 91.25 83 TYR A CA 1
ATOM 620 C C . TYR A 1 83 ? -0.564 -4.462 -3.248 1.00 91.25 83 TYR A C 1
ATOM 622 O O . TYR A 1 83 ? -1.676 -4.954 -3.049 1.00 91.25 83 TYR A O 1
ATOM 630 N N . TYR A 1 84 ? -0.307 -3.644 -4.262 1.00 90.94 84 TYR A N 1
ATOM 631 C CA . TYR A 1 84 ? -1.325 -3.125 -5.167 1.00 90.94 84 TYR A CA 1
ATOM 632 C C . TYR A 1 84 ? -0.889 -3.256 -6.623 1.00 90.94 84 TYR A C 1
ATOM 634 O O . TYR A 1 84 ? 0.300 -3.238 -6.940 1.00 90.94 84 TYR A O 1
ATOM 642 N N . ASN A 1 85 ? -1.878 -3.380 -7.512 1.00 88.06 85 ASN A N 1
ATOM 643 C CA . ASN A 1 85 ? -1.712 -3.425 -8.969 1.00 88.06 85 ASN A CA 1
ATOM 644 C C . ASN A 1 85 ? -0.744 -4.512 -9.486 1.00 88.06 85 ASN A C 1
ATOM 646 O O . ASN A 1 85 ? -0.248 -4.393 -10.601 1.00 88.06 85 ASN A O 1
ATOM 650 N N . LEU A 1 86 ? -0.466 -5.563 -8.702 1.00 85.12 86 LEU A N 1
ATOM 651 C CA . LEU A 1 86 ? 0.508 -6.600 -9.069 1.00 85.12 86 LEU A CA 1
ATOM 652 C C . LEU A 1 86 ? 0.089 -7.410 -10.305 1.00 85.12 86 LEU A C 1
ATOM 654 O O . LEU A 1 86 ? 0.933 -7.725 -11.135 1.00 85.12 86 LEU A O 1
ATOM 658 N N . ASP A 1 87 ? -1.198 -7.750 -10.419 1.00 78.62 87 ASP A N 1
ATOM 659 C CA . ASP A 1 87 ? -1.707 -8.651 -11.467 1.00 78.62 87 ASP A CA 1
ATOM 660 C C . ASP A 1 87 ? -2.396 -7.909 -12.623 1.00 78.62 87 ASP A C 1
ATOM 662 O O . ASP A 1 87 ? -2.622 -8.479 -13.686 1.00 78.62 87 ASP A O 1
ATOM 666 N N . ASN A 1 88 ? -2.759 -6.642 -12.415 1.00 69.00 88 ASN A N 1
ATOM 667 C CA . ASN A 1 88 ? -3.461 -5.835 -13.408 1.00 69.00 88 ASN A CA 1
ATOM 668 C C . ASN A 1 88 ? -2.978 -4.377 -13.341 1.00 69.00 88 ASN A C 1
ATOM 670 O O . ASN A 1 88 ? -3.704 -3.509 -12.842 1.00 69.00 88 ASN A O 1
ATOM 674 N N . PRO A 1 89 ? -1.727 -4.098 -13.754 1.00 62.81 89 PRO A N 1
ATOM 675 C CA . PRO A 1 89 ? -1.236 -2.731 -13.823 1.00 62.81 89 PRO A CA 1
ATOM 676 C C . PRO A 1 89 ? -2.119 -1.923 -14.769 1.00 62.81 89 PRO A C 1
ATOM 678 O O . PRO A 1 89 ? -2.393 -2.350 -15.894 1.00 62.81 89 PRO A O 1
ATOM 681 N N . LYS A 1 90 ? -2.553 -0.736 -14.339 1.00 60.31 90 LYS A N 1
ATOM 682 C CA . LYS A 1 90 ? -3.163 0.198 -15.286 1.00 60.31 90 LYS A CA 1
ATOM 683 C C . LYS A 1 90 ? -2.076 0.579 -16.292 1.00 60.31 90 LYS A C 1
ATOM 685 O O . LYS A 1 90 ? -0.965 0.901 -15.863 1.00 60.31 90 LYS A O 1
ATOM 690 N N . PRO A 1 91 ? -2.362 0.562 -17.607 1.00 55.12 91 PRO A N 1
ATOM 691 C CA . PRO A 1 91 ? -1.429 1.113 -18.570 1.00 55.12 91 PRO A CA 1
ATOM 692 C C . PRO A 1 91 ? -1.152 2.551 -18.144 1.00 55.12 91 PRO A C 1
ATOM 694 O O . PRO A 1 91 ? -2.084 3.338 -17.960 1.00 55.12 91 PRO A O 1
ATOM 697 N N . GLN A 1 92 ? 0.125 2.859 -17.913 1.00 49.62 92 GLN A N 1
ATOM 698 C CA . GLN A 1 92 ? 0.567 4.228 -17.710 1.00 49.62 92 GLN A CA 1
ATOM 699 C C . GLN A 1 92 ? 0.006 5.001 -18.898 1.00 49.62 92 GLN A C 1
ATOM 701 O O . GLN A 1 92 ? 0.304 4.644 -20.039 1.00 49.62 92 GLN A O 1
ATOM 706 N N . ALA A 1 93 ? -0.880 5.971 -18.649 1.00 51.50 93 ALA A N 1
ATOM 707 C CA . ALA A 1 93 ? -1.276 6.895 -19.696 1.00 51.50 93 ALA A CA 1
ATOM 708 C C . ALA A 1 93 ? 0.041 7.483 -20.193 1.00 51.50 93 ALA A C 1
ATOM 710 O O . ALA A 1 93 ? 0.716 8.184 -19.436 1.00 51.50 93 ALA A O 1
ATOM 711 N 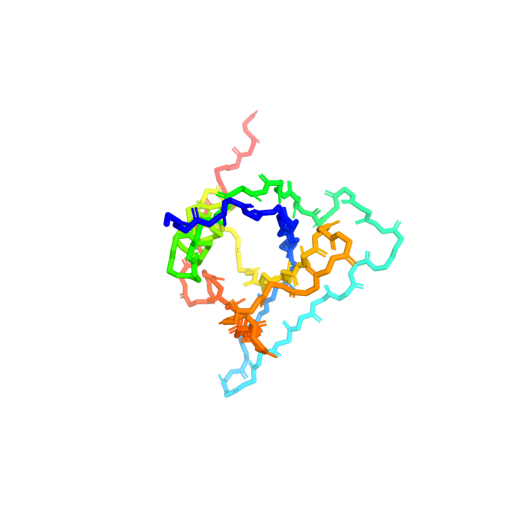N . ALA A 1 94 ? 0.474 7.041 -21.377 1.00 41.88 94 ALA A N 1
ATOM 712 C CA . ALA A 1 94 ? 1.717 7.473 -21.974 1.00 41.88 94 ALA A CA 1
ATOM 713 C C . ALA A 1 94 ? 1.675 8.994 -21.919 1.00 41.88 94 ALA A C 1
ATOM 715 O O . ALA A 1 94 ? 0.703 9.586 -22.388 1.00 41.88 94 ALA A O 1
ATOM 716 N N . ALA A 1 95 ? 2.649 9.592 -21.233 1.00 43.50 95 ALA A N 1
ATOM 717 C CA . ALA A 1 95 ? 2.820 11.030 -21.254 1.00 43.50 95 ALA A CA 1
ATOM 718 C C . ALA A 1 95 ? 2.905 11.419 -22.735 1.00 43.50 95 ALA A C 1
ATOM 720 O O . ALA A 1 95 ? 3.860 11.039 -23.414 1.00 43.50 95 ALA A O 1
ATOM 721 N N . ALA A 1 96 ? 1.825 12.020 -23.231 1.00 35.53 96 ALA A N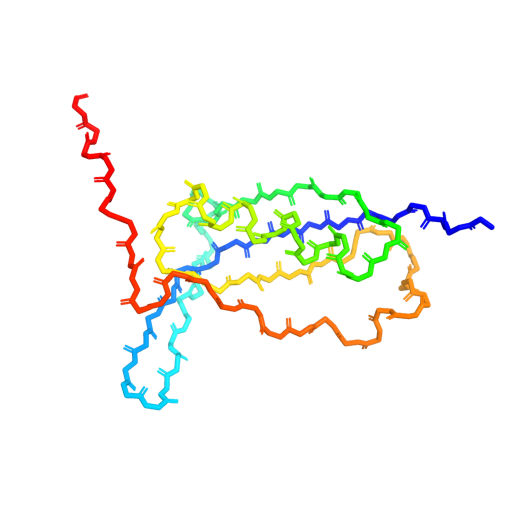 1
ATOM 722 C CA . ALA A 1 96 ? 1.738 12.593 -24.562 1.00 35.53 96 ALA A CA 1
ATOM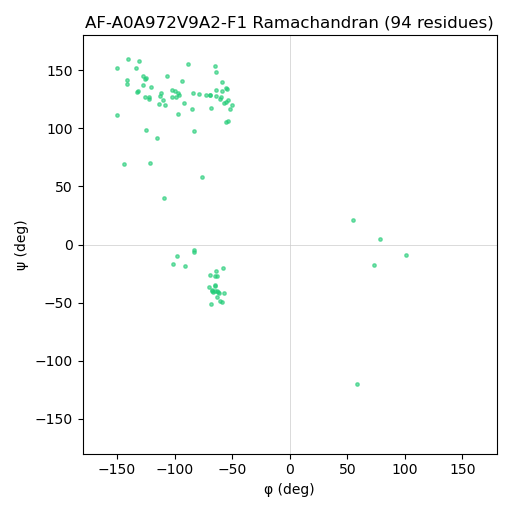 723 C C . ALA A 1 96 ? 2.519 13.907 -24.593 1.00 35.53 96 ALA A C 1
ATOM 725 O O . ALA A 1 96 ? 2.518 14.609 -23.552 1.00 35.53 96 ALA A O 1
#

Secondary structure (DSSP, 8-state):
-PPPEEEEEEEEEEEEETTEEEE---TT-GGGS-EEEEEESSHHHHHHHHHHHHHHH-S-EEEEEEE-SSSPPTT-SSPPPEEESSSSPPPP----

Sequence (96 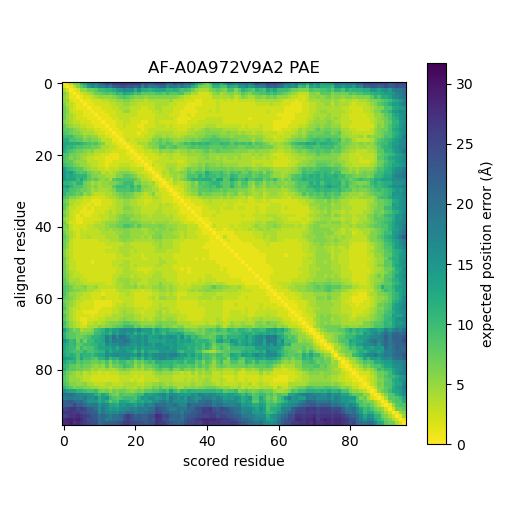aa):
MPTLKHFEAALYPAARSGAFVTVELCIGQPEKVPRLKIEAATLGGLVDQVKTFAEAHGQPCAAWLRCTDKRAPAGFKALPDLYYNLDNPKPQAAAA

Nearest PDB structures (foldseek):
  1uxx-assembly1_X  TM=2.874E-01  e=4.381E+00  Acetivibrio thermocellus
  7z3r-assembly1_B  TM=2.808E-01  e=7.111E+00  Mus musculus
  5kwl-assembly1_1  TM=2.114E-01  e=9.625E+00  Human poliovirus 1 Mahoney

Mean predicted aligned error: 6.93 Å